Protein AF-A6VSR8-F1 (afdb_monomer_lite)

Foldseek 3Di:
DPPPPPDDPVLVVLLVVLVVQLVVLVVLVVVLVVLVVCCVPVPRPDDPVNSVVSVVVSVVSNVVSVVVNVVSVVD

Structure (mmCIF, N/CA/C/O backbone):
data_AF-A6VSR8-F1
#
_entry.id   AF-A6VSR8-F1
#
loop_
_atom_site.group_PDB
_atom_site.id
_atom_site.type_symbol
_atom_site.label_atom_id
_atom_site.label_alt_id
_atom_site.label_comp_id
_atom_site.label_asym_id
_atom_site.label_entity_id
_atom_site.label_seq_id
_atom_site.pdbx_PDB_ins_code
_atom_site.Cartn_x
_atom_site.Cartn_y
_atom_site.Cartn_z
_atom_site.occupancy
_atom_site.B_iso_or_equiv
_atom_site.auth_seq_id
_atom_site.auth_comp_id
_atom_site.auth_asym_id
_atom_site.auth_atom_id
_atom_site.pdbx_PDB_model_num
ATOM 1 N N . MET A 1 1 ? 0.767 -6.866 -33.195 1.00 36.91 1 MET A N 1
ATOM 2 C CA . MET A 1 1 ? 1.973 -7.660 -32.880 1.00 36.91 1 MET A CA 1
ATOM 3 C C . MET A 1 1 ? 2.395 -7.247 -31.485 1.00 36.91 1 MET A C 1
ATOM 5 O O . MET A 1 1 ? 2.736 -6.087 -31.307 1.00 36.91 1 MET A O 1
ATOM 9 N N . ALA A 1 2 ? 2.224 -8.111 -30.483 1.00 42.16 2 ALA A N 1
ATOM 10 C CA . ALA A 1 2 ? 2.656 -7.790 -29.127 1.00 42.16 2 ALA A CA 1
ATOM 11 C C . ALA A 1 2 ? 4.186 -7.719 -29.140 1.00 42.16 2 ALA A C 1
ATOM 13 O O . ALA A 1 2 ? 4.837 -8.723 -29.434 1.00 42.16 2 ALA A O 1
ATOM 14 N N . ASN A 1 3 ? 4.745 -6.532 -28.901 1.00 44.59 3 ASN A N 1
ATOM 15 C CA . ASN A 1 3 ? 6.173 -6.378 -28.665 1.00 44.59 3 ASN A CA 1
ATOM 16 C C . ASN A 1 3 ? 6.505 -7.186 -27.413 1.00 44.59 3 ASN A C 1
ATOM 18 O O . ASN A 1 3 ? 6.274 -6.753 -26.290 1.00 44.59 3 ASN A O 1
ATOM 22 N N . ASN A 1 4 ? 7.010 -8.397 -27.629 1.00 51.56 4 ASN A N 1
ATOM 23 C CA . ASN A 1 4 ? 7.503 -9.292 -26.595 1.00 51.56 4 ASN A CA 1
ATOM 24 C C . ASN A 1 4 ? 8.918 -8.837 -26.195 1.00 51.56 4 ASN A C 1
ATOM 26 O O . ASN A 1 4 ? 9.885 -9.596 -26.249 1.00 51.56 4 ASN A O 1
ATOM 30 N N . THR A 1 5 ? 9.058 -7.543 -25.898 1.00 60.47 5 THR A N 1
ATOM 31 C CA . THR A 1 5 ? 10.277 -6.960 -25.351 1.00 60.47 5 THR A CA 1
ATOM 32 C C . THR A 1 5 ? 10.423 -7.518 -23.949 1.00 60.47 5 THR A C 1
ATOM 34 O O . THR A 1 5 ? 9.713 -7.128 -23.026 1.00 60.47 5 THR A O 1
ATOM 37 N N . LYS A 1 6 ? 11.312 -8.503 -23.820 1.00 70.06 6 LYS A N 1
ATOM 38 C CA . LYS A 1 6 ? 11.747 -9.046 -22.537 1.00 70.06 6 LYS A CA 1
ATOM 39 C C . LYS A 1 6 ? 12.196 -7.861 -21.677 1.00 70.06 6 LYS A C 1
ATOM 41 O O . LYS A 1 6 ? 13.141 -7.173 -22.057 1.00 70.06 6 LYS A O 1
ATOM 46 N N . LEU A 1 7 ? 11.495 -7.605 -20.570 1.00 76.31 7 LEU A N 1
ATOM 47 C CA . LEU A 1 7 ? 11.918 -6.619 -19.573 1.00 76.31 7 LEU A CA 1
ATOM 48 C C . LEU A 1 7 ? 13.366 -6.930 -19.177 1.00 76.31 7 LEU A C 1
ATOM 50 O O . LEU A 1 7 ? 13.717 -8.107 -19.026 1.00 76.31 7 LEU A O 1
ATOM 54 N N . SER A 1 8 ? 14.203 -5.901 -19.022 1.00 87.69 8 SER A N 1
ATOM 55 C CA . SER A 1 8 ? 15.551 -6.122 -18.496 1.00 87.69 8 SER A CA 1
ATOM 56 C C . SER A 1 8 ? 15.452 -6.801 -17.120 1.00 87.69 8 SER A C 1
ATOM 58 O O . SER A 1 8 ? 14.490 -6.547 -16.382 1.00 8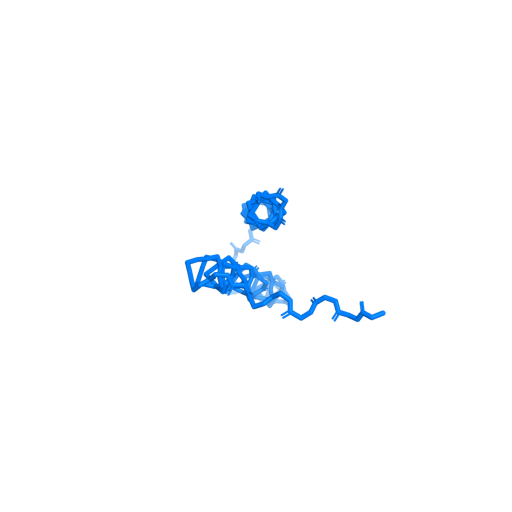7.69 8 SER A O 1
ATOM 60 N N . PRO A 1 9 ? 16.390 -7.693 -16.755 1.00 88.81 9 PRO A N 1
ATOM 61 C CA . PRO A 1 9 ? 16.368 -8.361 -15.453 1.00 88.81 9 PRO A CA 1
ATOM 62 C C . PRO A 1 9 ? 16.255 -7.377 -14.279 1.00 88.81 9 PRO A C 1
ATOM 64 O O . PRO A 1 9 ? 15.534 -7.633 -13.315 1.00 88.81 9 PRO A O 1
ATOM 67 N N . GLU A 1 10 ? 16.908 -6.221 -14.387 1.00 89.88 10 GLU A N 1
ATOM 68 C CA . GLU A 1 10 ? 16.924 -5.160 -13.381 1.00 89.88 10 GLU A CA 1
ATOM 69 C C . GLU A 1 10 ? 15.557 -4.479 -13.246 1.00 89.88 10 GLU A C 1
ATOM 71 O O . GLU A 1 10 ? 15.080 -4.245 -12.126 1.00 89.88 10 GLU A O 1
ATOM 76 N N . LEU A 1 11 ? 14.902 -4.199 -14.378 1.00 90.31 11 LEU A N 1
ATOM 77 C CA . LEU A 1 11 ? 13.559 -3.629 -14.406 1.00 90.31 11 LEU A CA 1
ATOM 78 C C . LEU A 1 11 ? 12.537 -4.642 -13.888 1.00 90.31 11 LEU A C 1
ATOM 80 O O . LEU A 1 11 ? 11.726 -4.312 -13.027 1.00 90.31 11 LEU A O 1
ATOM 84 N N . SER A 1 12 ? 12.631 -5.901 -14.322 1.00 92.50 12 SER A N 1
ATOM 85 C CA . SER A 1 12 ? 11.773 -6.985 -13.838 1.00 92.50 12 SER A CA 1
ATOM 86 C C . SER A 1 12 ? 11.890 -7.170 -12.323 1.00 92.50 12 SER A C 1
ATOM 88 O O . SER A 1 12 ? 10.874 -7.309 -11.642 1.00 92.50 12 SER A O 1
ATOM 90 N N . HIS A 1 13 ? 13.106 -7.148 -11.772 1.00 93.94 13 HIS A N 1
ATOM 91 C CA . HIS A 1 13 ? 13.327 -7.252 -10.330 1.00 93.94 13 HIS A CA 1
ATOM 92 C C . HIS A 1 13 ? 12.774 -6.031 -9.578 1.00 93.94 13 HIS A C 1
ATOM 94 O O . HIS A 1 13 ? 12.181 -6.165 -8.505 1.00 93.94 13 HIS A O 1
ATOM 100 N N . SER A 1 14 ? 12.931 -4.831 -10.141 1.00 94.50 14 SER A N 1
ATOM 101 C CA . SER A 1 14 ? 12.401 -3.604 -9.540 1.00 94.50 14 SER A CA 1
ATOM 102 C C . SER A 1 14 ? 10.876 -3.567 -9.545 1.00 94.50 14 SER A C 1
ATOM 104 O O . SER A 1 14 ? 10.292 -3.272 -8.505 1.00 94.50 14 SER A O 1
ATOM 106 N N . LEU A 1 15 ? 10.230 -3.960 -10.645 1.00 94.31 15 LEU A N 1
ATOM 107 C CA . LEU A 1 15 ? 8.774 -4.091 -10.726 1.00 94.31 15 LEU A CA 1
ATOM 108 C C . LEU A 1 15 ? 8.247 -5.141 -9.750 1.00 94.31 15 LEU A C 1
ATOM 110 O O . LEU A 1 15 ? 7.313 -4.859 -9.005 1.00 94.31 15 LEU A O 1
ATOM 114 N N . HIS A 1 16 ? 8.888 -6.311 -9.675 1.00 95.25 16 HIS A N 1
ATOM 115 C CA . HIS A 1 16 ? 8.510 -7.346 -8.713 1.00 95.25 16 HIS A CA 1
ATOM 116 C C . HIS A 1 16 ? 8.589 -6.833 -7.267 1.00 95.25 16 HIS A C 1
ATOM 118 O O . HIS A 1 16 ? 7.686 -7.064 -6.465 1.00 95.25 16 HIS A O 1
ATOM 124 N N . ARG A 1 17 ? 9.644 -6.079 -6.931 1.00 96.31 17 ARG A N 1
ATOM 125 C CA . ARG A 1 17 ? 9.785 -5.457 -5.610 1.00 96.31 17 ARG A CA 1
ATOM 126 C C . ARG A 1 17 ? 8.669 -4.449 -5.323 1.00 96.31 17 ARG A C 1
ATOM 128 O O . ARG A 1 17 ? 8.147 -4.453 -4.210 1.00 96.31 17 ARG A O 1
ATOM 135 N N . GLN A 1 18 ? 8.298 -3.604 -6.287 1.00 96.56 18 GLN A N 1
ATOM 136 C CA . GLN A 1 18 ? 7.208 -2.645 -6.080 1.00 96.56 18 GLN A CA 1
ATOM 137 C C . GLN A 1 18 ? 5.847 -3.336 -5.969 1.00 96.56 18 GLN A C 1
ATOM 139 O O . GLN A 1 18 ? 5.081 -3.023 -5.064 1.00 96.56 18 GLN A O 1
ATOM 144 N N . MET A 1 19 ? 5.578 -4.344 -6.801 1.00 95.50 19 MET A N 1
ATOM 145 C CA . MET A 1 19 ? 4.369 -5.163 -6.685 1.00 95.50 19 MET A CA 1
ATOM 146 C C . MET A 1 19 ? 4.266 -5.844 -5.316 1.00 95.50 19 MET A C 1
ATOM 148 O O . MET A 1 19 ? 3.199 -5.846 -4.709 1.00 95.50 19 MET A O 1
ATOM 152 N N . HIS A 1 20 ? 5.375 -6.375 -4.795 1.00 97.44 20 HIS A N 1
ATOM 153 C CA . HIS A 1 20 ? 5.399 -6.971 -3.461 1.00 97.44 20 HIS A CA 1
ATOM 154 C C . HIS A 1 20 ? 5.062 -5.948 -2.364 1.00 97.44 20 HIS A C 1
ATOM 156 O O . HIS A 1 20 ? 4.256 -6.235 -1.484 1.00 97.44 20 HIS A O 1
ATOM 162 N N . ARG A 1 21 ? 5.606 -4.726 -2.446 1.00 96.38 21 ARG A N 1
ATOM 163 C CA . ARG A 1 21 ? 5.260 -3.631 -1.522 1.00 96.38 21 ARG A CA 1
ATOM 164 C C . ARG A 1 21 ? 3.789 -3.230 -1.615 1.00 96.38 21 ARG A C 1
ATOM 166 O O . ARG A 1 21 ? 3.173 -2.978 -0.584 1.00 96.38 21 ARG A O 1
ATOM 173 N N . MET A 1 22 ? 3.220 -3.199 -2.823 1.00 96.44 22 MET A N 1
ATOM 174 C CA . MET A 1 22 ? 1.785 -2.959 -3.001 1.00 96.44 22 MET A CA 1
ATOM 175 C C . MET A 1 22 ? 0.950 -4.050 -2.331 1.00 96.44 22 MET A C 1
ATOM 177 O O . MET A 1 22 ? 0.003 -3.713 -1.632 1.00 96.44 22 MET A O 1
ATOM 181 N N . SER A 1 23 ? 1.324 -5.326 -2.485 1.00 97.69 23 SER A N 1
ATOM 182 C CA . SER A 1 23 ? 0.647 -6.445 -1.812 1.00 97.69 23 SER A CA 1
ATOM 183 C C . SER A 1 23 ? 0.623 -6.255 -0.297 1.00 97.69 23 SER A C 1
ATOM 185 O O . SER A 1 23 ? -0.442 -6.309 0.297 1.00 97.69 23 SER A O 1
ATOM 187 N N . ILE A 1 24 ? 1.768 -5.919 0.309 1.00 97.19 24 ILE A N 1
ATOM 188 C CA . ILE A 1 24 ? 1.855 -5.654 1.755 1.00 97.19 24 ILE A CA 1
ATOM 189 C C . ILE A 1 24 ? 0.926 -4.502 2.169 1.00 97.19 24 ILE A C 1
ATOM 191 O O . ILE A 1 24 ? 0.296 -4.554 3.222 1.00 97.19 24 ILE A O 1
ATOM 195 N N . GLY A 1 25 ? 0.842 -3.444 1.358 1.00 96.94 25 GLY A N 1
ATOM 196 C CA . GLY A 1 25 ? -0.061 -2.329 1.633 1.00 96.94 25 GLY A CA 1
ATOM 197 C C . GLY A 1 25 ? -1.542 -2.715 1.548 1.00 96.94 25 GLY A C 1
ATOM 198 O O . GLY A 1 25 ? -2.333 -2.194 2.327 1.00 96.94 25 GLY A O 1
ATOM 199 N N . LEU A 1 26 ? -1.913 -3.632 0.649 1.00 97.25 26 LEU A N 1
ATOM 200 C CA . LEU A 1 26 ? -3.271 -4.183 0.576 1.00 97.25 26 LEU A CA 1
ATOM 201 C C . LEU A 1 26 ? -3.577 -5.069 1.791 1.00 97.25 26 LEU A C 1
ATOM 203 O O . LEU A 1 26 ? -4.600 -4.857 2.432 1.00 97.25 26 LEU A O 1
ATOM 207 N N . ASP A 1 27 ? -2.655 -5.951 2.183 1.00 97.69 27 ASP A N 1
ATOM 208 C CA . ASP A 1 27 ? -2.802 -6.778 3.390 1.00 97.69 27 ASP A CA 1
ATOM 209 C C . ASP A 1 27 ? -2.976 -5.904 4.649 1.00 97.69 27 ASP A C 1
ATOM 211 O O . ASP A 1 27 ? -3.747 -6.220 5.554 1.00 97.69 27 ASP A O 1
ATOM 215 N N . ALA A 1 28 ? -2.292 -4.755 4.704 1.00 96.19 28 ALA A N 1
ATOM 216 C CA . ALA A 1 28 ? -2.456 -3.785 5.783 1.00 96.19 28 ALA A CA 1
ATOM 217 C C . ALA A 1 28 ? -3.840 -3.107 5.782 1.00 96.19 28 ALA A C 1
ATOM 219 O O . ALA A 1 28 ? -4.351 -2.790 6.859 1.00 96.19 28 ALA A O 1
ATOM 220 N N . LEU A 1 29 ? -4.452 -2.875 4.611 1.00 96.06 29 LEU A N 1
ATOM 221 C CA . LEU A 1 29 ? -5.833 -2.380 4.524 1.00 96.06 29 LEU A CA 1
ATOM 222 C C . LEU A 1 29 ? -6.822 -3.428 5.034 1.00 96.06 29 LEU A C 1
ATOM 224 O O . LEU A 1 29 ? -7.710 -3.075 5.809 1.00 96.06 29 LEU A O 1
ATOM 228 N N . ASP A 1 30 ? -6.640 -4.689 4.644 1.00 94.81 30 ASP A N 1
ATOM 229 C CA . ASP A 1 30 ? -7.493 -5.792 5.088 1.00 94.81 30 ASP A CA 1
ATOM 230 C C . ASP A 1 30 ? -7.403 -5.965 6.610 1.00 94.81 30 ASP A C 1
ATOM 232 O O . ASP A 1 30 ? -8.424 -5.937 7.298 1.00 94.81 30 ASP A O 1
ATOM 236 N N . GLY A 1 31 ? -6.187 -5.998 7.165 1.00 92.62 31 GLY A N 1
ATOM 237 C CA . GLY A 1 31 ? -5.978 -6.079 8.613 1.00 92.62 31 GLY A CA 1
ATOM 238 C C . GLY A 1 31 ? -6.539 -4.877 9.385 1.00 92.62 31 GLY A C 1
ATOM 239 O O . GLY A 1 31 ? -7.070 -5.036 10.486 1.00 92.62 31 GLY A O 1
ATOM 240 N N . LEU A 1 32 ? -6.481 -3.664 8.818 1.00 92.25 32 LEU A N 1
ATOM 241 C CA . LEU A 1 32 ? -7.139 -2.494 9.410 1.00 92.25 32 LEU A CA 1
ATOM 242 C C . LEU A 1 32 ? -8.669 -2.635 9.377 1.00 92.25 32 LEU A C 1
ATOM 244 O O . LEU A 1 32 ? -9.334 -2.250 10.339 1.00 92.25 32 LEU A O 1
ATOM 248 N N . GLY A 1 33 ? -9.223 -3.191 8.298 1.00 90.50 33 GLY A N 1
ATOM 249 C CA . GLY A 1 33 ? -10.647 -3.496 8.174 1.00 90.50 33 GLY A CA 1
ATOM 250 C C . GLY A 1 33 ? -11.121 -4.507 9.218 1.00 90.50 33 GLY A C 1
ATOM 251 O O . GLY A 1 33 ? -12.133 -4.271 9.877 1.00 90.50 33 GLY A O 1
ATOM 252 N N . GLU A 1 34 ? -10.361 -5.582 9.429 1.00 89.50 34 GLU A N 1
ATOM 253 C CA . GLU A 1 34 ? -10.629 -6.579 10.472 1.00 89.50 34 GLU A CA 1
ATOM 254 C C . GLU A 1 34 ? -10.551 -5.975 11.876 1.00 89.50 34 GLU A C 1
ATOM 256 O O . GLU A 1 34 ? -11.438 -6.205 12.697 1.00 89.50 34 GLU A O 1
ATOM 261 N N . LEU A 1 35 ? -9.528 -5.159 12.156 1.00 85.94 35 LEU A N 1
ATOM 262 C CA . LEU A 1 35 ? -9.420 -4.446 13.430 1.00 85.94 35 LEU A CA 1
ATOM 263 C C . LEU A 1 35 ? -10.659 -3.589 13.675 1.00 85.94 35 LEU A C 1
ATOM 265 O O . LEU A 1 35 ? -11.285 -3.715 14.721 1.00 85.94 35 LEU A O 1
ATOM 269 N N . LEU A 1 36 ? -11.047 -2.767 12.697 1.00 85.81 36 LEU A N 1
ATOM 270 C CA . LEU A 1 36 ? -12.219 -1.898 12.791 1.00 85.81 36 LEU A CA 1
ATOM 271 C C . LEU A 1 36 ? -13.524 -2.675 12.975 1.00 85.81 36 LEU A C 1
ATOM 273 O O . LEU A 1 36 ? -14.355 -2.260 13.779 1.00 85.81 36 LEU A O 1
ATOM 277 N N . ALA A 1 37 ? -13.699 -3.806 12.293 1.00 83.50 37 ALA A N 1
ATOM 278 C CA . ALA A 1 37 ? -14.875 -4.657 12.458 1.00 83.50 37 ALA A CA 1
ATOM 279 C C . ALA A 1 37 ? -15.003 -5.225 13.884 1.00 83.50 37 ALA A C 1
ATOM 281 O O . ALA A 1 37 ? -16.118 -5.416 14.360 1.00 83.50 37 ALA A O 1
ATOM 282 N N . ASN A 1 38 ? -13.877 -5.440 14.571 1.00 76.69 38 ASN A N 1
ATOM 283 C CA . ASN A 1 38 ? -13.829 -5.985 15.929 1.00 76.69 38 ASN A CA 1
ATOM 284 C C . ASN A 1 38 ? -13.780 -4.909 17.034 1.00 76.69 38 ASN A C 1
ATOM 286 O O . ASN A 1 38 ? -13.844 -5.248 18.210 1.00 76.69 38 ASN A O 1
ATOM 290 N N . THR A 1 39 ? -13.717 -3.611 16.699 1.00 70.00 39 THR A N 1
ATOM 291 C CA . THR A 1 39 ? -13.711 -2.513 17.700 1.00 70.00 39 THR A CA 1
ATOM 292 C C . THR A 1 39 ? -15.030 -2.331 18.460 1.00 70.00 39 THR A C 1
ATOM 294 O O . THR A 1 39 ? -15.097 -1.515 19.376 1.00 70.00 39 THR A O 1
ATOM 297 N N . THR A 1 40 ? -16.091 -3.060 18.099 1.00 60.53 40 THR A N 1
ATOM 298 C CA . THR A 1 40 ? -17.335 -3.094 18.884 1.00 60.53 40 THR A CA 1
ATOM 299 C C . THR A 1 40 ? -17.222 -3.943 20.148 1.00 60.53 40 THR A C 1
ATOM 301 O O . THR A 1 40 ? -18.059 -3.782 21.032 1.00 60.53 40 THR A O 1
ATOM 304 N N . ASP A 1 41 ? -16.221 -4.826 20.235 1.00 61.97 41 ASP A N 1
ATOM 305 C CA . ASP A 1 41 ? -15.843 -5.481 21.487 1.00 61.97 41 ASP A CA 1
ATOM 306 C C . ASP A 1 41 ? -14.897 -4.553 22.263 1.00 61.97 41 ASP A C 1
ATOM 308 O O . ASP A 1 41 ? -13.873 -4.108 21.737 1.00 61.97 41 ASP A O 1
ATOM 312 N N . ASP A 1 42 ? -15.222 -4.283 23.531 1.00 58.81 42 ASP A N 1
ATOM 313 C CA . ASP A 1 42 ? -14.490 -3.394 24.458 1.00 58.81 42 ASP A CA 1
ATOM 314 C C . ASP A 1 42 ? -12.992 -3.760 24.656 1.00 58.81 42 ASP A C 1
ATOM 316 O O . ASP A 1 42 ? -12.265 -3.071 25.375 1.00 58.81 42 ASP A O 1
ATOM 320 N N . GLU A 1 43 ? -12.502 -4.833 24.028 1.00 62.41 43 GLU A N 1
ATOM 321 C CA . GLU A 1 43 ? -11.122 -5.321 24.114 1.00 62.41 43 GLU A CA 1
ATOM 322 C C . GLU A 1 43 ? -10.132 -4.567 23.206 1.00 62.41 43 G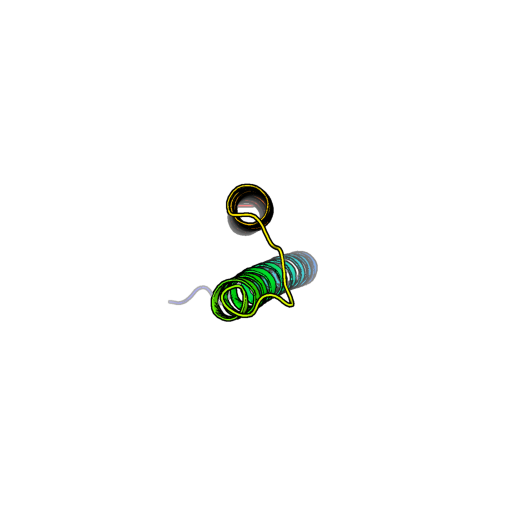LU A C 1
ATOM 324 O O . GLU A 1 43 ? -8.936 -4.542 23.508 1.00 62.41 43 GLU A O 1
ATOM 329 N N . ILE A 1 44 ? -10.590 -3.919 22.123 1.00 63.28 44 ILE A N 1
ATOM 330 C CA . ILE A 1 44 ? -9.709 -3.208 21.176 1.00 63.28 44 ILE A CA 1
ATOM 331 C C . ILE A 1 44 ? -10.087 -1.720 21.096 1.00 63.28 44 ILE A C 1
ATOM 333 O O . ILE A 1 44 ? -10.853 -1.310 20.222 1.00 63.28 44 ILE A O 1
ATOM 337 N N . PRO A 1 45 ? -9.513 -0.857 21.956 1.00 66.12 45 PRO A N 1
ATOM 338 C CA . PRO A 1 45 ? -9.797 0.572 21.941 1.00 66.12 45 PRO A CA 1
ATOM 339 C C . PRO A 1 45 ? -8.989 1.277 20.839 1.00 66.12 45 PRO A C 1
ATOM 341 O O . PRO A 1 45 ? -8.035 2.008 21.112 1.00 66.12 45 PRO A O 1
ATOM 344 N N . ILE A 1 46 ? -9.359 1.073 19.571 1.00 77.00 46 ILE A N 1
ATOM 345 C CA . ILE A 1 46 ? -8.896 1.927 18.470 1.00 77.00 46 ILE A CA 1
ATOM 346 C C . ILE A 1 46 ? -9.879 3.080 18.311 1.00 77.00 46 ILE A C 1
ATOM 348 O O . ILE A 1 46 ? -11.045 2.904 17.972 1.00 77.00 46 ILE A O 1
ATOM 352 N N . THR A 1 47 ? -9.390 4.300 18.515 1.00 82.19 47 THR A N 1
ATOM 353 C CA . THR A 1 47 ? -10.175 5.497 18.212 1.00 82.19 47 THR A CA 1
ATOM 354 C C . THR A 1 47 ? -10.305 5.681 16.699 1.00 82.19 47 THR A C 1
ATOM 356 O O . THR A 1 47 ? -9.368 5.420 15.938 1.00 82.19 47 THR A O 1
ATOM 359 N N . ASN A 1 48 ? -11.422 6.261 16.255 1.00 83.00 48 ASN A N 1
ATOM 360 C CA . ASN A 1 48 ? -11.618 6.661 14.854 1.00 83.00 48 ASN A CA 1
ATOM 361 C C . ASN A 1 48 ? -10.458 7.523 14.314 1.00 83.00 48 ASN A C 1
ATOM 363 O O . ASN A 1 48 ? -10.113 7.450 13.135 1.00 83.00 48 ASN A O 1
ATOM 367 N N . GLN A 1 49 ? -9.816 8.316 15.179 1.00 88.44 49 GLN A N 1
ATOM 368 C CA . GLN A 1 49 ? -8.663 9.138 14.816 1.00 8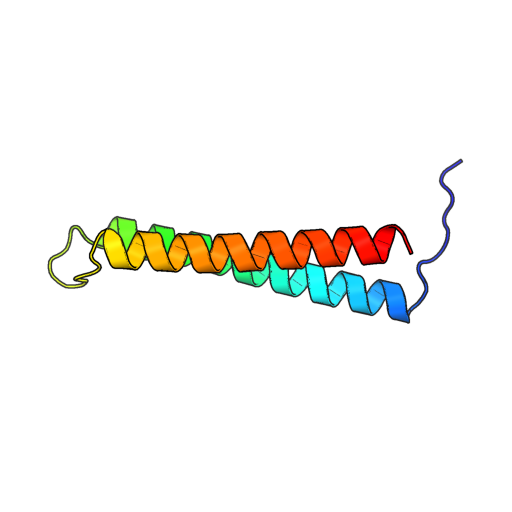8.44 49 GLN A CA 1
ATOM 369 C C . GLN A 1 49 ? -7.407 8.299 14.529 1.00 88.44 49 GLN A C 1
ATOM 371 O O . GLN A 1 49 ? -6.682 8.591 13.574 1.00 88.44 49 GLN A O 1
ATOM 376 N N . GLN A 1 50 ? -7.144 7.258 15.326 1.00 89.19 50 GLN A N 1
ATOM 377 C CA . GLN A 1 50 ? -6.036 6.326 15.090 1.00 89.19 50 GLN A CA 1
ATOM 378 C C . GLN A 1 50 ? -6.260 5.544 13.796 1.00 89.19 50 GLN A C 1
ATOM 380 O O . GLN A 1 50 ? -5.362 5.501 12.958 1.00 89.19 50 GLN A O 1
ATOM 385 N N . ALA A 1 51 ? -7.474 5.030 13.582 1.00 90.12 51 ALA A N 1
ATOM 386 C CA . ALA A 1 51 ? -7.837 4.350 12.343 1.00 90.12 51 ALA A CA 1
ATOM 387 C C . ALA A 1 51 ? -7.674 5.251 11.110 1.00 90.12 51 ALA A C 1
ATOM 389 O O . ALA A 1 51 ? -7.054 4.853 10.127 1.00 90.12 51 ALA A O 1
ATOM 390 N N . SER A 1 52 ? -8.149 6.500 11.179 1.00 91.75 52 SER A N 1
ATOM 391 C CA . SER A 1 52 ? -7.969 7.469 10.092 1.00 91.75 52 SER A CA 1
ATOM 392 C C . SER A 1 52 ? -6.493 7.770 9.818 1.00 91.75 52 SER A C 1
ATOM 394 O O . SER A 1 52 ? -6.096 7.920 8.663 1.00 91.75 52 SER A O 1
ATOM 396 N N . SER A 1 53 ? -5.666 7.842 10.862 1.00 94.56 53 SER A N 1
ATOM 397 C CA . SER A 1 53 ? -4.224 8.076 10.720 1.00 94.56 53 SER A CA 1
ATOM 398 C C . SER A 1 53 ? -3.524 6.888 10.056 1.00 94.56 53 SER A C 1
ATOM 400 O O . SER A 1 53 ? -2.728 7.090 9.142 1.00 94.56 53 SER A O 1
ATOM 402 N N . LEU A 1 54 ? -3.864 5.657 10.453 1.00 94.56 54 LEU A N 1
ATOM 403 C CA . LEU A 1 54 ? -3.348 4.434 9.832 1.00 94.56 54 LEU A CA 1
ATOM 404 C C . LEU A 1 54 ? -3.759 4.337 8.362 1.00 94.56 54 LEU A C 1
ATOM 406 O O . LEU A 1 54 ? -2.902 4.114 7.509 1.00 94.56 54 LEU A O 1
ATOM 410 N N . LEU A 1 55 ? -5.032 4.597 8.055 1.00 95.50 55 LEU A N 1
ATOM 411 C CA . LEU A 1 55 ? -5.535 4.594 6.683 1.00 95.50 55 LEU A CA 1
ATOM 412 C C . LEU A 1 55 ? -4.757 5.573 5.794 1.00 95.50 55 LEU A C 1
ATOM 414 O O . LEU A 1 55 ? -4.310 5.191 4.717 1.00 95.50 55 LEU A O 1
ATOM 418 N N . LYS A 1 56 ? -4.516 6.803 6.268 1.00 97.06 56 LYS A N 1
ATOM 419 C CA . LYS A 1 56 ? -3.723 7.806 5.534 1.00 97.06 56 LYS A CA 1
ATOM 420 C C . LYS A 1 56 ? -2.282 7.356 5.294 1.00 97.06 56 LYS A C 1
ATOM 422 O O . LYS A 1 56 ? -1.737 7.607 4.222 1.00 97.06 56 LYS A O 1
ATOM 427 N N . CYS A 1 57 ? -1.653 6.699 6.268 1.00 96.94 57 CYS A N 1
ATOM 428 C CA . CYS A 1 57 ? -0.299 6.163 6.109 1.00 96.94 57 CYS A CA 1
ATOM 429 C C . CYS A 1 57 ? -0.244 5.051 5.051 1.00 96.94 57 CYS A C 1
ATOM 431 O O . CYS A 1 57 ? 0.673 5.033 4.223 1.00 96.94 57 CYS A O 1
ATOM 433 N N . ILE A 1 58 ? -1.226 4.144 5.062 1.00 97.38 58 ILE A N 1
ATOM 434 C CA . ILE A 1 58 ? -1.318 3.055 4.085 1.00 97.38 58 ILE A CA 1
ATOM 435 C C . ILE A 1 58 ? -1.589 3.627 2.689 1.00 97.38 58 ILE A C 1
ATOM 437 O O . ILE A 1 58 ? -0.865 3.308 1.746 1.00 97.38 58 ILE A O 1
ATOM 441 N N . GLU A 1 59 ? -2.550 4.547 2.570 1.00 97.50 59 GLU A N 1
ATOM 442 C CA . GLU A 1 59 ? -2.875 5.249 1.325 1.00 97.50 59 GLU A CA 1
ATOM 443 C C . GLU A 1 59 ? -1.647 5.963 0.745 1.00 97.50 59 GLU A C 1
ATOM 445 O O . GLU A 1 59 ? -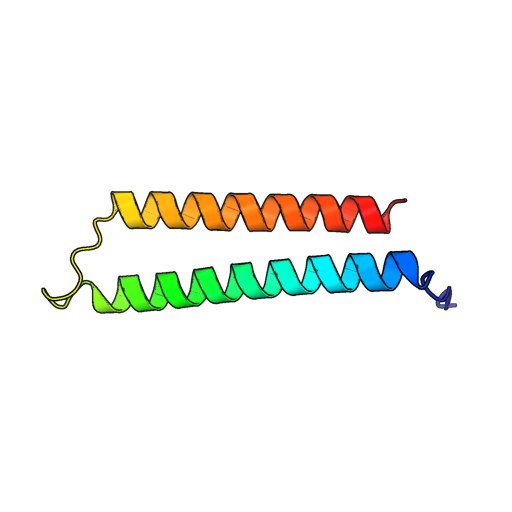1.300 5.764 -0.420 1.00 97.50 59 GLU A O 1
ATOM 450 N N . PHE A 1 60 ? -0.937 6.747 1.563 1.00 97.62 60 PHE A N 1
ATOM 451 C CA . PHE A 1 60 ? 0.279 7.436 1.139 1.00 97.62 60 PHE A CA 1
ATOM 452 C C . PHE A 1 60 ? 1.341 6.461 0.612 1.00 97.62 60 PHE A C 1
ATOM 454 O O . PHE A 1 60 ? 1.958 6.713 -0.429 1.00 97.62 60 PHE A O 1
ATOM 461 N N . SER A 1 61 ? 1.541 5.337 1.302 1.00 96.88 61 SER A N 1
ATOM 462 C CA . SER A 1 61 ? 2.538 4.327 0.930 1.00 96.88 61 SER A CA 1
ATOM 463 C C . SER A 1 61 ? 2.174 3.622 -0.380 1.00 96.88 61 SER A C 1
ATOM 465 O O . SER A 1 61 ? 3.031 3.455 -1.253 1.00 96.88 61 SER A O 1
ATOM 467 N N . LEU A 1 62 ? 0.898 3.267 -0.558 1.00 98.06 62 LEU A N 1
ATOM 468 C CA . LEU A 1 62 ? 0.382 2.656 -1.784 1.00 98.06 62 LEU A CA 1
ATOM 469 C C . LEU A 1 62 ? 0.488 3.609 -2.978 1.00 98.06 62 LEU A C 1
ATOM 471 O O . LEU A 1 62 ? 1.023 3.224 -4.017 1.00 98.06 62 LEU A O 1
ATOM 475 N N . LEU A 1 63 ? 0.059 4.866 -2.823 1.00 98.06 63 LEU A N 1
ATOM 476 C CA . LEU A 1 63 ? 0.149 5.879 -3.880 1.00 98.06 63 LEU A CA 1
ATOM 477 C C . LEU A 1 63 ? 1.599 6.170 -4.273 1.00 98.06 63 LEU A C 1
ATOM 479 O O . LEU A 1 63 ? 1.904 6.330 -5.455 1.00 98.06 63 LEU A O 1
ATOM 483 N N . THR A 1 64 ? 2.507 6.228 -3.298 1.00 97.88 64 THR A N 1
ATOM 484 C CA . THR A 1 64 ? 3.938 6.421 -3.565 1.00 97.88 64 THR A CA 1
ATOM 485 C C . THR A 1 64 ? 4.505 5.239 -4.346 1.00 97.88 64 THR A C 1
ATOM 487 O O . THR A 1 64 ? 5.108 5.437 -5.399 1.00 97.88 64 THR A O 1
ATOM 490 N N . THR A 1 65 ? 4.218 4.010 -3.911 1.00 97.62 65 THR A N 1
ATOM 491 C CA . THR A 1 65 ? 4.659 2.785 -4.597 1.00 97.62 65 THR A CA 1
ATOM 492 C C . THR A 1 65 ? 4.099 2.697 -6.021 1.00 97.62 65 THR A C 1
ATOM 494 O O . THR A 1 65 ? 4.809 2.326 -6.958 1.00 97.62 65 THR A O 1
ATOM 497 N N . GLN A 1 66 ? 2.840 3.093 -6.222 1.00 97.31 66 GLN A N 1
ATOM 498 C CA . GLN A 1 66 ? 2.220 3.147 -7.543 1.00 97.31 66 GLN A CA 1
ATOM 499 C C . GLN A 1 66 ? 2.925 4.160 -8.455 1.00 97.31 66 GLN A C 1
ATOM 501 O O . GLN A 1 66 ? 3.225 3.839 -9.603 1.00 97.31 66 GLN A O 1
ATOM 506 N N . ARG A 1 67 ? 3.229 5.366 -7.956 1.00 97.62 67 ARG A N 1
ATOM 507 C CA . ARG A 1 67 ? 3.965 6.389 -8.721 1.00 97.62 67 ARG A CA 1
ATOM 508 C C . ARG A 1 67 ? 5.367 5.919 -9.095 1.00 97.62 67 ARG A C 1
ATOM 510 O O . ARG A 1 67 ? 5.763 6.096 -10.242 1.00 97.62 67 ARG A O 1
ATOM 517 N N . GLU A 1 68 ? 6.083 5.280 -8.170 1.00 95.94 68 GLU A N 1
ATOM 518 C CA . GLU A 1 68 ? 7.390 4.669 -8.448 1.00 95.94 68 GLU A CA 1
ATOM 519 C C . GLU A 1 68 ? 7.285 3.574 -9.517 1.00 95.94 68 GLU A C 1
ATOM 521 O O . GLU A 1 68 ? 8.128 3.491 -10.402 1.00 95.94 68 GLU A O 1
ATOM 526 N N . THR A 1 69 ? 6.230 2.758 -9.472 1.00 95.19 69 THR A N 1
ATOM 527 C CA . THR A 1 69 ? 5.978 1.715 -10.478 1.00 95.19 69 THR A CA 1
ATOM 528 C C . THR A 1 69 ? 5.713 2.319 -11.855 1.00 95.19 69 THR A C 1
ATOM 530 O O . THR A 1 69 ? 6.278 1.860 -12.840 1.00 95.19 69 THR A O 1
ATOM 533 N N . ILE A 1 70 ? 4.890 3.369 -11.933 1.00 95.31 70 ILE A N 1
ATOM 534 C CA . ILE A 1 70 ? 4.613 4.081 -13.188 1.00 95.31 70 ILE A CA 1
ATOM 535 C C . ILE A 1 70 ? 5.894 4.709 -13.747 1.00 95.31 70 ILE A C 1
ATOM 537 O O . ILE A 1 70 ? 6.132 4.612 -14.947 1.00 95.31 70 ILE A O 1
ATOM 541 N N . ALA A 1 71 ? 6.725 5.318 -12.896 1.00 94.31 71 ALA A N 1
ATOM 542 C CA . ALA A 1 71 ? 8.014 5.867 -13.311 1.00 94.31 71 ALA A CA 1
ATOM 543 C C . ALA A 1 71 ? 8.927 4.775 -13.892 1.00 94.31 71 ALA A C 1
ATOM 545 O O . ALA A 1 71 ? 9.423 4.940 -14.996 1.00 94.31 71 ALA A O 1
ATOM 546 N N . LEU A 1 72 ? 9.041 3.621 -13.221 1.00 92.50 72 L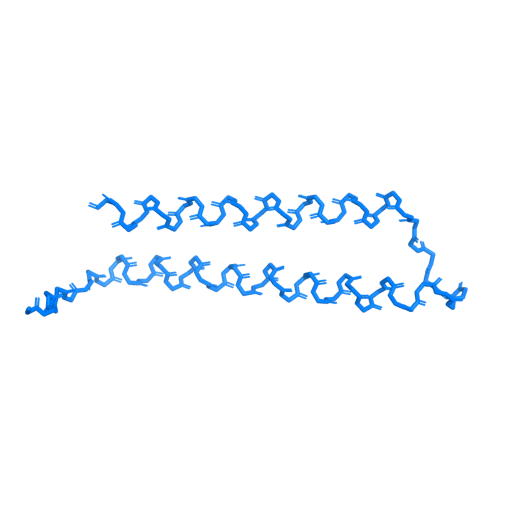EU A N 1
ATOM 547 C CA . LEU A 1 72 ? 9.829 2.479 -13.706 1.00 92.50 72 LEU A CA 1
ATOM 548 C C . LEU A 1 72 ? 9.351 1.922 -15.055 1.00 92.50 72 LEU A C 1
ATOM 550 O O . LEU A 1 72 ? 10.154 1.369 -15.792 1.00 92.50 72 LEU A O 1
ATOM 554 N N . ILE A 1 73 ? 8.051 1.994 -15.353 1.00 89.31 73 ILE A N 1
ATOM 555 C CA . ILE A 1 73 ? 7.488 1.507 -16.625 1.00 89.31 73 ILE A CA 1
ATOM 556 C C . ILE A 1 73 ? 7.719 2.510 -17.764 1.00 89.31 73 ILE A C 1
ATOM 558 O O . ILE A 1 73 ? 7.769 2.109 -18.926 1.00 89.31 73 ILE A O 1
ATOM 562 N N . ASN A 1 74 ? 7.797 3.801 -17.437 1.00 87.19 74 ASN A N 1
ATOM 563 C CA . ASN A 1 74 ? 7.950 4.879 -18.411 1.00 87.19 74 ASN A CA 1
ATOM 564 C C . ASN A 1 74 ? 9.418 5.232 -18.717 1.00 87.19 74 ASN A C 1
ATOM 566 O O . ASN A 1 74 ? 9.644 5.955 -19.688 1.00 87.19 74 ASN A O 1
ATOM 570 N N . ASP A 1 75 ? 10.363 4.753 -17.901 1.00 69.50 75 ASP A N 1
ATOM 571 C CA . ASP A 1 75 ? 11.815 4.787 -18.148 1.00 69.50 75 ASP A CA 1
ATOM 572 C C . ASP A 1 75 ? 12.251 3.690 -19.140 1.00 69.50 75 ASP A C 1
ATOM 574 O O . 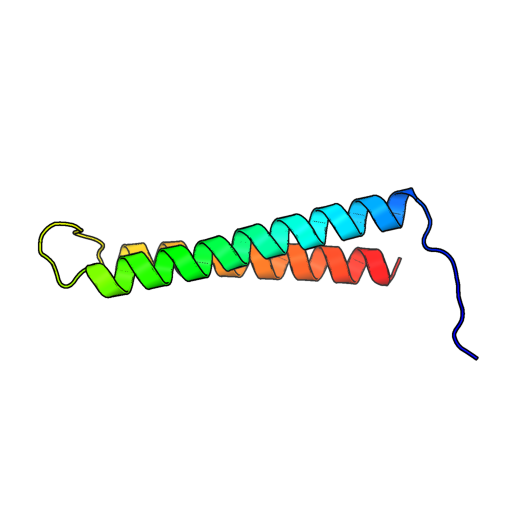ASP A 1 75 ? 13.079 3.999 -20.030 1.00 69.50 75 ASP A O 1
#

Secondary structure (DSSP, 8-state):
--------HHHHHHHHHHHHHHHHHHHHHHHHHHHHHHTTSTT----HHHHHHHHHHHHHHHHHHHHHHHHHHH-

Sequence (75 aa):
MANNTKLSPELSHSLHRQMHRMSIGLDALDGLGELLANTTDDEIPITNQQASSLLKCIEFSLLTTQRETIALIND

Organism: Marinomonas sp. (strain MWYL1) (NCBI:txid400668)

Radius of gyration: 17.47 Å; chains: 1; bounding box: 34×18×57 Å

pLDDT: mean 86.36, std 14.94, range [36.91, 98.06]